Protein AF-A0ABD5TY41-F1 (afdb_monomer)

Mean predicted aligned error: 4.4 Å

pLDDT: mean 89.25, std 8.63, range [46.44, 95.69]

Foldseek 3Di:
DPQDFPDFDDWDWDDDPFKIKIKTWHAGPVRDTDIDIWIWGQDPVDNLETETPDDDDPVCVVVVQVVSVVVSHHYD

Organism: NCBI:txid1198324

Structure (mmCIF, N/CA/C/O backbone):
data_AF-A0ABD5TY41-F1
#
_entry.id   AF-A0ABD5TY41-F1
#
loop_
_atom_site.group_PDB
_atom_site.id
_atom_site.type_symbol
_atom_site.label_atom_id
_atom_site.label_alt_id
_atom_site.label_comp_id
_atom_site.label_asym_id
_atom_site.label_entity_id
_atom_site.label_seq_id
_atom_site.pdbx_PDB_ins_code
_atom_site.Cartn_x
_atom_site.Cartn_y
_atom_site.Cartn_z
_atom_site.occupancy
_atom_site.B_iso_or_equiv
_atom_site.auth_seq_id
_atom_site.auth_comp_id
_atom_site.auth_asym_id
_atom_site.auth_atom_id
_atom_site.pdbx_PDB_model_num
ATOM 1 N N . MET A 1 1 ? 9.385 -16.616 -11.588 1.00 46.44 1 MET A N 1
ATOM 2 C CA . MET A 1 1 ? 10.078 -15.331 -11.427 1.00 46.44 1 MET A CA 1
ATOM 3 C C . MET A 1 1 ? 9.046 -14.452 -10.767 1.00 46.44 1 MET A C 1
ATOM 5 O O . MET A 1 1 ? 7.941 -14.386 -11.286 1.00 46.44 1 MET A O 1
ATOM 9 N N . GLU A 1 2 ? 9.309 -14.013 -9.541 1.00 52.34 2 GLU A N 1
ATOM 10 C CA . GLU A 1 2 ? 8.463 -13.003 -8.906 1.00 52.34 2 GLU A CA 1
ATOM 11 C C . GLU A 1 2 ? 8.755 -11.697 -9.646 1.00 52.34 2 GLU A C 1
ATOM 13 O O . GLU A 1 2 ? 9.914 -11.306 -9.757 1.00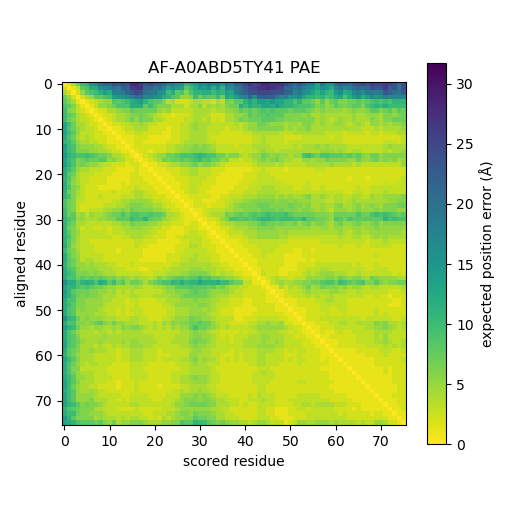 52.34 2 GLU A O 1
ATOM 18 N N . ASP A 1 3 ? 7.730 -11.117 -10.268 1.00 56.69 3 ASP A N 1
ATOM 19 C CA . ASP A 1 3 ? 7.807 -9.820 -10.940 1.00 56.69 3 ASP A CA 1
ATOM 20 C C . ASP A 1 3 ? 7.954 -8.742 -9.857 1.00 56.69 3 ASP A C 1
ATOM 22 O O . ASP A 1 3 ? 6.970 -8.200 -9.353 1.00 56.69 3 ASP A O 1
ATOM 26 N N . SER A 1 4 ? 9.188 -8.497 -9.422 1.00 70.81 4 SER A N 1
ATOM 27 C CA . SER A 1 4 ? 9.506 -7.417 -8.490 1.00 70.81 4 SER A CA 1
ATOM 28 C C . SER A 1 4 ? 9.746 -6.127 -9.278 1.00 70.81 4 SER A C 1
ATOM 30 O O . SER A 1 4 ? 10.490 -6.107 -10.261 1.00 70.81 4 SER A O 1
ATOM 32 N N . LEU A 1 5 ? 9.106 -5.037 -8.851 1.00 82.75 5 LEU A N 1
ATOM 33 C CA . LEU A 1 5 ? 9.348 -3.707 -9.407 1.00 82.75 5 LEU A CA 1
ATOM 34 C C . LEU A 1 5 ? 10.744 -3.235 -8.994 1.00 82.75 5 LEU A C 1
ATOM 36 O O . LEU A 1 5 ? 11.115 -3.325 -7.826 1.00 82.75 5 LEU A O 1
ATOM 40 N N . THR A 1 6 ? 11.518 -2.709 -9.939 1.00 80.69 6 THR A N 1
ATOM 41 C CA . THR A 1 6 ? 12.850 -2.151 -9.656 1.00 80.69 6 THR A CA 1
ATOM 42 C C . THR A 1 6 ? 12.834 -0.650 -9.454 1.00 80.69 6 THR A C 1
ATOM 44 O O . THR A 1 6 ? 13.667 -0.121 -8.719 1.00 80.69 6 THR A O 1
ATOM 47 N N . GLU A 1 7 ? 11.882 0.037 -10.078 1.00 83.94 7 GLU A N 1
ATOM 48 C CA . GLU A 1 7 ? 11.692 1.473 -9.927 1.00 83.94 7 GLU A CA 1
ATOM 49 C C . GLU A 1 7 ? 10.222 1.774 -9.656 1.00 83.94 7 GLU A C 1
ATOM 51 O O . GLU A 1 7 ? 9.372 1.586 -10.527 1.00 83.94 7 GLU A O 1
ATOM 56 N N . ILE A 1 8 ? 9.927 2.273 -8.454 1.00 85.88 8 ILE A N 1
ATOM 57 C CA . ILE A 1 8 ? 8.598 2.768 -8.099 1.00 85.88 8 ILE A CA 1
ATOM 58 C C . ILE A 1 8 ? 8.459 4.197 -8.620 1.00 85.88 8 ILE A C 1
ATOM 60 O O . ILE A 1 8 ? 9.258 5.079 -8.314 1.00 85.88 8 ILE A O 1
ATOM 64 N N . THR A 1 9 ? 7.409 4.433 -9.396 1.00 89.00 9 THR A N 1
ATOM 65 C CA . THR A 1 9 ? 7.116 5.736 -10.010 1.00 89.00 9 THR A CA 1
ATOM 66 C C . THR A 1 9 ? 5.910 6.417 -9.380 1.00 89.00 9 THR A C 1
ATOM 68 O O . THR A 1 9 ? 5.807 7.646 -9.391 1.00 89.00 9 THR A O 1
ATOM 71 N N . ASN A 1 10 ? 4.970 5.633 -8.851 1.00 89.31 10 ASN A N 1
ATOM 72 C CA . ASN A 1 10 ? 3.755 6.147 -8.244 1.00 89.31 10 ASN A CA 1
ATOM 73 C C . ASN A 1 10 ? 3.161 5.150 -7.248 1.00 89.31 10 ASN A C 1
ATOM 75 O O . ASN A 1 10 ? 3.162 3.947 -7.500 1.00 89.31 10 ASN A O 1
ATOM 79 N N . CYS A 1 11 ? 2.566 5.672 -6.178 1.00 91.06 11 CYS A N 1
ATOM 80 C CA . CYS A 1 11 ? 1.752 4.908 -5.243 1.00 91.06 11 CYS A CA 1
ATOM 81 C C . CYS A 1 11 ? 0.366 5.547 -5.143 1.00 91.06 11 CYS A C 1
ATOM 83 O O . CYS A 1 11 ? 0.235 6.747 -4.893 1.00 91.06 11 CYS A O 1
ATOM 85 N N . SER A 1 12 ? -0.677 4.741 -5.316 1.00 92.94 12 SER A N 1
ATOM 86 C CA . SER A 1 12 ? -2.070 5.169 -5.195 1.00 92.94 12 SER A CA 1
ATOM 87 C C . SER A 1 12 ? -2.767 4.399 -4.081 1.00 92.94 12 SER A C 1
ATOM 89 O O . SER A 1 12 ? -2.620 3.186 -3.975 1.00 92.94 12 SER A O 1
ATOM 91 N N . VAL A 1 13 ? -3.527 5.106 -3.242 1.00 94.50 13 VAL A N 1
ATOM 92 C CA . VAL A 1 13 ? -4.271 4.515 -2.119 1.00 94.50 13 VAL A CA 1
ATOM 93 C C . VAL A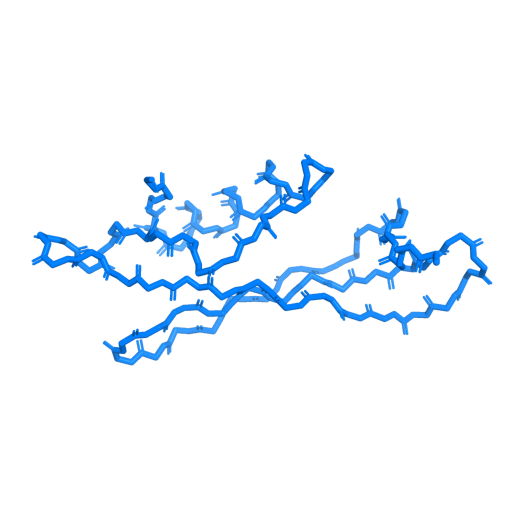 1 13 ? -5.764 4.663 -2.375 1.00 94.50 13 VAL A C 1
ATOM 95 O O . VAL A 1 13 ? -6.261 5.781 -2.533 1.00 94.50 13 VAL A O 1
ATOM 98 N N . PHE A 1 14 ? -6.478 3.542 -2.376 1.00 94.38 14 PHE A N 1
ATOM 99 C CA . PHE A 1 14 ? -7.923 3.467 -2.556 1.00 94.38 14 PHE A CA 1
ATOM 100 C C . PHE A 1 14 ? -8.564 2.926 -1.283 1.00 94.38 14 PHE A C 1
ATOM 102 O O . PHE A 1 14 ? -8.316 1.787 -0.894 1.00 94.38 14 PHE A O 1
ATOM 109 N N . SER A 1 15 ? -9.391 3.736 -0.628 1.00 92.31 15 SER A N 1
ATOM 110 C CA . SER A 1 15 ? -10.109 3.341 0.580 1.00 92.31 15 SER A CA 1
ATOM 111 C C . SER A 1 15 ? -11.565 2.995 0.275 1.00 92.31 15 SER A C 1
ATOM 113 O O . SER A 1 15 ? -12.304 3.754 -0.355 1.00 92.31 15 SER A O 1
ATOM 115 N N . TYR A 1 16 ? -11.980 1.832 0.758 1.00 89.94 16 TYR A N 1
ATOM 116 C CA . TYR A 1 16 ? -13.343 1.323 0.733 1.00 89.94 16 TYR A CA 1
ATOM 117 C C . TYR A 1 16 ? -13.795 1.066 2.173 1.00 89.94 16 TYR A C 1
ATOM 119 O O . TYR A 1 16 ? -12.982 1.002 3.090 1.00 89.94 16 TYR A O 1
ATOM 127 N N . SER A 1 17 ? -15.099 0.882 2.395 1.00 84.38 17 SER A N 1
ATOM 128 C CA . SER A 1 17 ? -15.648 0.762 3.756 1.00 84.38 17 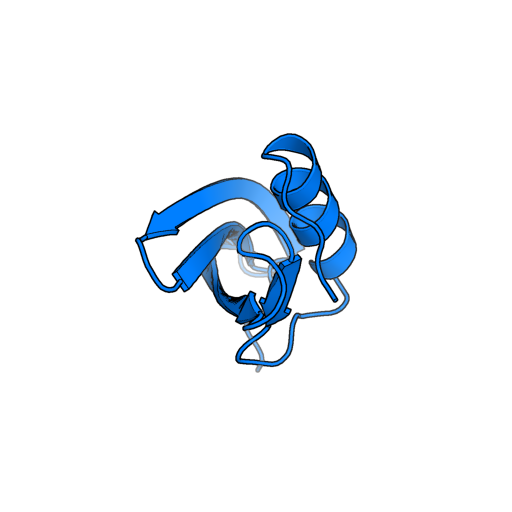SER A CA 1
ATOM 129 C C . SER A 1 17 ? -15.042 -0.368 4.601 1.00 84.38 17 SER A C 1
ATOM 131 O O . SER A 1 17 ? -15.054 -0.253 5.817 1.00 84.38 17 SER A O 1
ATOM 133 N N . ASN A 1 18 ? -14.518 -1.433 3.979 1.00 89.38 18 ASN A N 1
ATOM 134 C CA . ASN A 1 18 ? -13.958 -2.602 4.675 1.00 89.38 18 ASN A CA 1
ATOM 135 C C . ASN A 1 18 ? -12.564 -3.011 4.166 1.00 89.38 18 ASN A C 1
ATOM 137 O O . ASN A 1 18 ? -12.077 -4.088 4.513 1.00 89.38 18 ASN A O 1
ATOM 141 N N . GLU A 1 19 ? -11.939 -2.215 3.301 1.00 93.94 19 GLU A N 1
ATOM 142 C CA . GLU A 1 19 ? -10.618 -2.531 2.757 1.00 93.94 19 GLU A CA 1
ATOM 143 C C . GLU A 1 19 ? -9.904 -1.278 2.263 1.00 93.94 19 GLU A C 1
ATOM 145 O O . GLU A 1 19 ? -10.531 -0.310 1.833 1.00 93.94 19 GLU A O 1
ATOM 150 N N . VAL A 1 20 ? -8.579 -1.316 2.303 1.00 95.19 20 VAL A N 1
ATOM 151 C CA . VAL A 1 20 ? -7.714 -0.301 1.706 1.00 95.19 20 VAL A CA 1
ATOM 152 C C . VAL A 1 20 ? -6.788 -1.004 0.726 1.00 95.19 20 VAL A C 1
ATOM 154 O O . VAL A 1 20 ? -6.154 -2.000 1.066 1.00 95.19 20 VAL A O 1
ATOM 157 N N . LEU A 1 21 ? -6.725 -0.505 -0.503 1.00 95.38 21 LEU A N 1
ATOM 158 C CA . LEU A 1 21 ? -5.842 -1.010 -1.546 1.00 95.38 21 LEU A CA 1
ATOM 159 C C . LEU A 1 21 ? -4.720 -0.005 -1.778 1.00 95.38 21 LEU A C 1
ATOM 161 O O . LEU A 1 21 ? -4.978 1.192 -1.908 1.00 95.38 21 LEU A O 1
ATOM 165 N N . VAL A 1 22 ? -3.490 -0.495 -1.861 1.00 94.81 22 VAL A N 1
ATOM 166 C CA . VAL A 1 22 ? -2.319 0.297 -2.236 1.00 94.81 22 VAL A CA 1
ATOM 167 C C . VAL A 1 22 ? -1.774 -0.258 -3.538 1.00 94.81 22 VAL A C 1
ATOM 169 O O . VAL A 1 22 ? -1.347 -1.406 -3.597 1.00 94.81 22 VAL A O 1
ATOM 172 N N . GLU A 1 23 ? -1.814 0.548 -4.587 1.00 94.69 23 GLU A N 1
ATOM 173 C CA . GLU A 1 2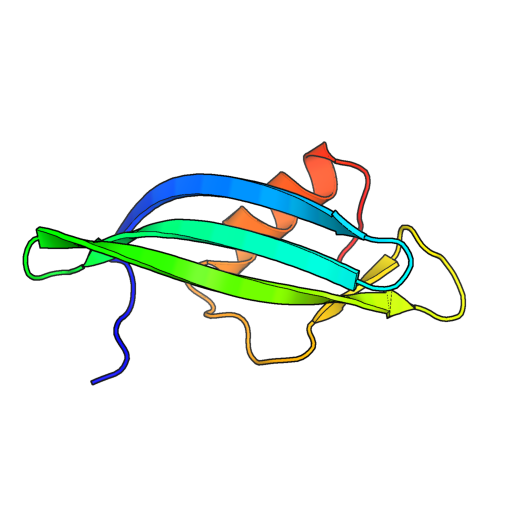3 ? -1.312 0.190 -5.906 1.00 94.69 23 GLU A CA 1
ATOM 174 C C . GLU A 1 23 ? 0.029 0.880 -6.143 1.00 94.69 23 GLU A C 1
ATOM 176 O O . GLU A 1 23 ? 0.112 2.110 -6.217 1.00 94.69 23 GLU A O 1
ATOM 181 N N . VAL A 1 24 ? 1.079 0.070 -6.227 1.00 92.75 24 VAL A N 1
ATOM 182 C CA . VAL A 1 24 ? 2.453 0.498 -6.477 1.00 92.75 24 VAL A CA 1
ATOM 183 C C . VAL A 1 24 ? 2.729 0.304 -7.958 1.00 92.75 24 VAL A C 1
ATOM 185 O O . VAL A 1 24 ? 2.674 -0.816 -8.458 1.00 92.75 24 VAL A O 1
ATOM 188 N N . HIS A 1 25 ? 3.007 1.391 -8.662 1.00 92.25 25 HIS A N 1
ATOM 189 C CA . HIS A 1 25 ? 3.294 1.388 -10.089 1.00 92.25 25 HIS A CA 1
ATOM 190 C C . HIS A 1 25 ? 4.772 1.603 -10.334 1.00 92.25 25 HIS A C 1
ATOM 192 O O . HIS A 1 25 ? 5.397 2.481 -9.729 1.00 92.25 25 HIS A O 1
ATOM 198 N N . GLY A 1 26 ? 5.316 0.883 -11.299 1.00 91.94 26 GLY A N 1
ATOM 199 C CA . GLY A 1 26 ? 6.729 0.971 -11.588 1.00 91.94 26 GLY A CA 1
ATOM 200 C C . GLY A 1 26 ? 7.136 0.245 -12.849 1.00 91.94 26 GLY A C 1
ATOM 201 O O . GLY A 1 26 ? 6.300 -0.250 -13.604 1.00 91.94 26 GLY A O 1
ATOM 202 N N . TYR A 1 27 ? 8.445 0.181 -13.038 1.00 90.81 27 TYR A N 1
ATOM 203 C CA . TYR A 1 27 ? 9.066 -0.607 -14.091 1.00 90.81 27 TYR A CA 1
ATOM 204 C C . TYR A 1 27 ? 9.703 -1.873 -13.511 1.00 90.81 27 TYR A C 1
ATOM 206 O O . TYR A 1 27 ? 10.250 -1.854 -12.405 1.00 90.81 27 TYR A O 1
ATOM 214 N N . THR A 1 28 ? 9.621 -2.972 -14.255 1.00 88.81 28 THR A N 1
ATOM 215 C CA . THR A 1 28 ? 10.375 -4.207 -13.996 1.00 88.81 28 THR A CA 1
ATOM 216 C C . THR A 1 28 ? 11.823 -4.073 -14.488 1.00 88.81 28 THR A C 1
ATOM 218 O O . THR A 1 28 ? 12.169 -3.103 -15.166 1.00 88.81 28 THR A O 1
ATOM 221 N N . GLU A 1 29 ? 12.691 -5.048 -14.184 1.00 85.75 29 GLU A N 1
ATOM 222 C CA . GLU A 1 29 ? 14.063 -5.105 -14.734 1.00 85.75 29 GLU A CA 1
ATOM 223 C C . GLU A 1 29 ? 14.099 -5.054 -16.270 1.00 85.75 29 GLU A C 1
ATOM 225 O O . GLU A 1 29 ? 14.996 -4.438 -16.848 1.00 85.75 29 GLU A O 1
ATOM 230 N N . ASP A 1 30 ? 13.103 -5.646 -16.931 1.00 87.81 30 ASP A N 1
ATOM 231 C CA . ASP A 1 30 ? 12.965 -5.660 -18.390 1.00 87.81 30 ASP A CA 1
ATOM 232 C C . ASP A 1 30 ? 12.416 -4.336 -18.965 1.00 87.81 30 ASP A C 1
ATOM 234 O O . ASP A 1 30 ? 12.310 -4.174 -20.184 1.00 87.81 30 ASP A O 1
ATOM 238 N N . GLY A 1 31 ? 12.095 -3.361 -18.106 1.00 85.88 31 GLY A N 1
ATOM 239 C CA . GLY A 1 31 ? 11.553 -2.059 -18.494 1.00 85.88 31 GLY A CA 1
ATOM 240 C C . GLY A 1 31 ? 10.057 -2.080 -18.815 1.00 85.88 31 GLY A C 1
ATO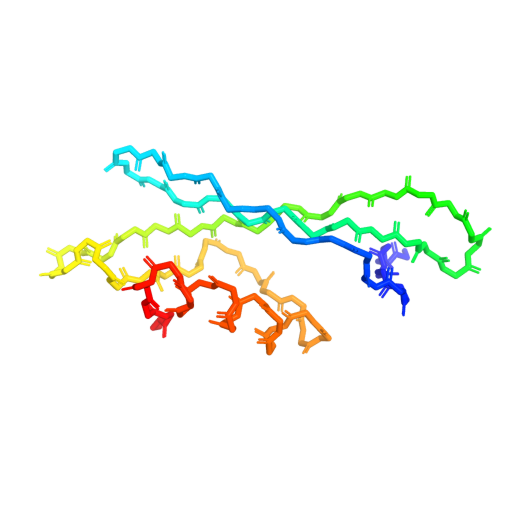M 241 O O . GLY A 1 31 ? 9.554 -1.142 -19.437 1.00 85.88 31 GLY A O 1
ATOM 242 N N . GLU A 1 32 ? 9.332 -3.126 -18.410 1.00 90.62 32 GLU A N 1
ATOM 243 C CA . GLU A 1 32 ? 7.878 -3.183 -18.551 1.00 90.62 32 GLU A CA 1
ATOM 244 C C . GLU A 1 32 ? 7.208 -2.386 -17.433 1.00 90.62 32 GLU A C 1
ATOM 246 O O . GLU A 1 32 ? 7.528 -2.554 -16.258 1.00 90.62 32 GLU A O 1
ATOM 251 N N . PHE A 1 33 ? 6.268 -1.512 -17.798 1.00 90.06 33 PHE A N 1
ATOM 252 C CA . PHE A 1 33 ? 5.475 -0.784 -16.815 1.00 90.06 33 PHE A CA 1
ATOM 253 C C . PHE A 1 33 ? 4.351 -1.677 -16.292 1.00 90.06 33 PHE A C 1
ATOM 255 O O . PHE A 1 33 ? 3.493 -2.115 -17.063 1.00 90.06 33 PHE A O 1
ATOM 262 N N . THR A 1 34 ? 4.336 -1.917 -14.987 1.00 91.38 34 THR A N 1
ATOM 263 C CA . THR A 1 34 ? 3.334 -2.749 -14.323 1.00 91.38 34 THR A CA 1
ATOM 264 C C . THR A 1 34 ? 2.935 -2.153 -12.975 1.00 91.38 34 THR A C 1
ATOM 266 O O . THR A 1 34 ? 3.492 -1.150 -12.518 1.00 91.38 34 THR A O 1
ATOM 269 N N . ALA A 1 35 ? 1.928 -2.753 -12.352 1.00 91.31 35 ALA A N 1
ATOM 270 C CA . ALA A 1 35 ? 1.436 -2.360 -11.046 1.00 91.31 35 ALA A CA 1
ATOM 271 C C . ALA A 1 35 ? 1.278 -3.581 -10.140 1.00 91.31 35 ALA A C 1
ATOM 273 O O . ALA A 1 35 ? 0.819 -4.640 -10.573 1.00 91.31 35 ALA A O 1
ATOM 274 N N . ILE A 1 36 ? 1.628 -3.409 -8.868 1.00 91.12 36 ILE A N 1
ATOM 275 C CA . ILE A 1 36 ? 1.420 -4.394 -7.812 1.00 91.12 36 ILE A CA 1
ATOM 276 C C . ILE A 1 36 ? 0.410 -3.823 -6.825 1.00 91.12 36 ILE A C 1
ATOM 278 O O . ILE A 1 36 ? 0.584 -2.724 -6.297 1.00 91.12 36 ILE A O 1
ATOM 282 N N . THR A 1 37 ? -0.650 -4.582 -6.558 1.00 93.62 37 THR A N 1
ATOM 283 C CA . THR A 1 37 ? -1.701 -4.183 -5.621 1.00 93.62 37 THR A CA 1
ATOM 284 C C . THR A 1 37 ? -1.542 -4.917 -4.293 1.00 93.62 37 THR A C 1
ATOM 286 O O . THR A 1 37 ? -1.649 -6.141 -4.227 1.00 93.62 37 THR A O 1
ATOM 289 N N . TYR A 1 38 ? -1.373 -4.157 -3.217 1.00 93.56 38 TYR A N 1
ATOM 290 C CA . TYR A 1 38 ? -1.395 -4.637 -1.842 1.00 93.56 38 TYR A CA 1
ATOM 291 C C . TYR A 1 38 ? -2.755 -4.369 -1.214 1.00 93.56 38 TYR A C 1
ATOM 293 O O . TYR A 1 38 ? -3.307 -3.276 -1.335 1.00 93.56 38 TYR A O 1
ATOM 301 N N . GLN A 1 39 ? -3.303 -5.376 -0.539 1.00 95.56 39 GLN A N 1
ATOM 302 C CA . GLN A 1 39 ? -4.614 -5.284 0.095 1.00 95.56 39 GLN A CA 1
ATOM 303 C C . GLN A 1 39 ? -4.476 -5.256 1.608 1.00 95.56 39 GLN A C 1
ATOM 305 O O . GLN A 1 39 ? -3.789 -6.095 2.195 1.00 95.56 39 GLN A O 1
ATOM 310 N N . PHE A 1 40 ? -5.207 -4.347 2.233 1.00 95.69 40 PHE A N 1
ATOM 311 C CA . PHE A 1 40 ? -5.256 -4.160 3.669 1.00 95.69 40 PHE A CA 1
ATOM 312 C C . PHE A 1 40 ? -6.697 -4.222 4.156 1.00 95.69 40 PHE A C 1
ATOM 314 O O . PHE A 1 40 ? -7.630 -3.798 3.471 1.00 95.69 40 PHE A O 1
ATOM 321 N N . SER A 1 41 ? -6.888 -4.742 5.360 1.00 95.50 41 SER A N 1
ATOM 322 C CA . SER A 1 41 ? -8.163 -4.688 6.064 1.00 95.50 41 SER A CA 1
ATOM 323 C C . SER A 1 41 ? -8.020 -3.846 7.324 1.00 95.50 41 SER A C 1
ATOM 325 O O . SER A 1 41 ? -7.037 -4.025 8.043 1.00 95.50 41 SER A O 1
ATOM 327 N N . PRO A 1 42 ? -8.979 -2.954 7.611 1.00 94.00 42 PRO A N 1
ATOM 328 C CA . PRO A 1 42 ? -9.032 -2.302 8.904 1.00 94.00 42 PRO A CA 1
ATOM 329 C C . PRO A 1 42 ? -9.174 -3.345 10.014 1.00 94.00 42 PRO A C 1
ATOM 331 O O . PRO A 1 42 ? -9.831 -4.377 9.838 1.00 94.00 42 PRO A O 1
ATOM 334 N N . THR A 1 43 ? -8.545 -3.085 11.152 1.00 92.12 43 THR A N 1
ATOM 335 C CA . THR A 1 43 ? -8.705 -3.930 12.335 1.00 92.12 43 THR A CA 1
ATOM 336 C C . THR A 1 43 ? -10.095 -3.757 12.947 1.00 92.12 43 THR A C 1
ATOM 338 O O . THR A 1 43 ? -10.753 -2.737 12.760 1.00 92.12 43 THR A O 1
ATOM 341 N N . GLU A 1 44 ? -10.535 -4.729 13.750 1.00 87.69 44 GLU A N 1
ATOM 342 C CA . GLU A 1 44 ? -11.801 -4.615 14.497 1.00 87.69 44 GLU A CA 1
ATOM 343 C C . GLU A 1 44 ? -11.771 -3.509 15.567 1.00 87.69 44 GLU A C 1
ATOM 345 O O . GLU A 1 44 ? -12.821 -3.062 16.026 1.00 87.69 44 GLU A O 1
ATOM 350 N N . THR A 1 45 ? -10.573 -3.087 15.984 1.00 87.81 45 THR A N 1
ATOM 351 C CA . THR A 1 45 ? -10.386 -2.114 17.068 1.00 87.81 45 THR A CA 1
ATOM 352 C C . THR A 1 45 ? -10.386 -0.676 16.551 1.00 87.81 45 THR A C 1
ATOM 354 O O . THR A 1 45 ? -10.903 0.208 17.232 1.00 87.81 45 THR A O 1
ATOM 357 N N . ASP A 1 46 ? -9.808 -0.440 15.370 1.00 88.19 46 ASP A N 1
ATOM 358 C CA . ASP A 1 46 ? -9.641 0.890 14.783 1.00 88.19 46 ASP A CA 1
ATOM 359 C C . ASP A 1 46 ? -9.597 0.808 13.245 1.00 88.19 46 ASP A C 1
ATOM 361 O O . ASP A 1 46 ? -8.797 0.058 12.676 1.00 88.19 46 ASP A O 1
ATOM 365 N N . GLU A 1 47 ? -10.441 1.602 12.575 1.00 88.31 47 GLU A N 1
ATOM 366 C CA . GLU A 1 47 ? -10.507 1.705 11.109 1.00 88.31 47 GLU A CA 1
ATOM 367 C C . GLU A 1 47 ? -9.274 2.380 10.485 1.00 88.31 47 GLU A C 1
ATOM 369 O O . GLU A 1 47 ? -9.013 2.225 9.290 1.00 88.31 47 GLU A O 1
ATOM 374 N N . MET A 1 48 ? -8.493 3.104 11.291 1.00 92.06 48 MET A N 1
ATOM 375 C CA . MET A 1 48 ? -7.217 3.703 10.905 1.00 92.06 48 MET A CA 1
ATOM 376 C C . MET A 1 48 ? -6.047 2.722 11.046 1.00 92.06 48 MET A C 1
ATOM 378 O O . MET A 1 48 ? -4.975 2.983 10.501 1.00 92.06 4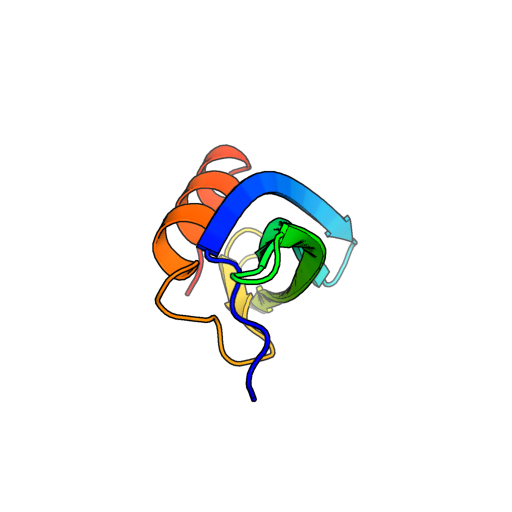8 MET A O 1
ATOM 382 N N . GLN A 1 49 ? -6.224 1.593 11.741 1.00 94.69 49 GLN A N 1
ATOM 383 C CA . GLN A 1 49 ? -5.219 0.533 11.82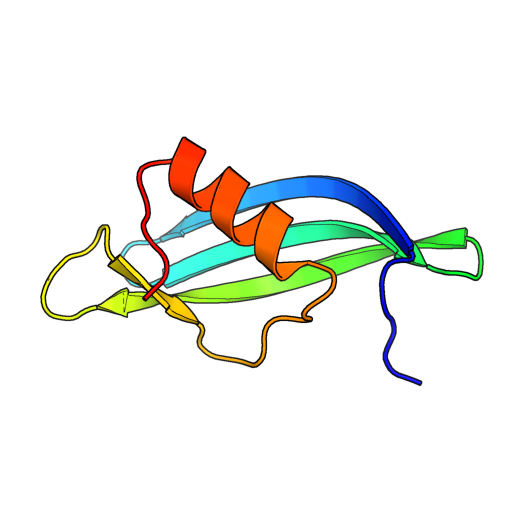5 1.00 94.69 49 GLN A CA 1
ATOM 384 C C . GLN A 1 49 ? -5.480 -0.523 10.758 1.00 94.69 49 GLN A C 1
ATOM 386 O O . GLN A 1 49 ? -6.565 -1.094 10.691 1.00 94.69 49 GLN A O 1
ATOM 391 N N . LEU A 1 50 ? -4.478 -0.793 9.931 1.00 95.38 50 LEU A N 1
ATOM 392 C CA . LEU A 1 50 ? -4.574 -1.643 8.755 1.00 95.38 50 LEU A CA 1
ATOM 393 C C . LEU A 1 50 ? -3.705 -2.887 8.914 1.00 95.38 50 LEU A C 1
ATOM 395 O O . LEU A 1 50 ? -2.509 -2.783 9.161 1.00 95.38 50 LEU A O 1
ATOM 399 N N . GLN A 1 51 ? -4.291 -4.057 8.682 1.00 95.00 51 GLN A N 1
ATOM 400 C CA . GLN A 1 51 ? -3.572 -5.321 8.609 1.00 95.00 51 GLN A CA 1
ATOM 401 C C . GLN A 1 51 ? -3.450 -5.768 7.144 1.00 95.00 51 GLN A C 1
ATOM 403 O O . GLN A 1 51 ? -4.466 -5.817 6.437 1.00 95.00 51 GLN A O 1
ATOM 408 N N . PRO A 1 52 ? -2.250 -6.126 6.659 1.00 94.94 52 PRO A N 1
ATOM 409 C CA . PRO A 1 52 ? -2.097 -6.655 5.312 1.00 94.94 52 PRO A CA 1
ATOM 410 C C . PRO A 1 52 ? -2.778 -8.021 5.170 1.00 94.94 52 PRO A C 1
ATOM 412 O O . PRO A 1 52 ? -2.657 -8.899 6.024 1.00 94.94 52 PRO A O 1
ATOM 415 N N . ARG A 1 53 ? -3.487 -8.223 4.055 1.00 93.88 53 ARG A N 1
ATOM 416 C CA . ARG A 1 53 ? -4.128 -9.507 3.715 1.00 93.88 53 ARG A CA 1
ATOM 417 C C . ARG A 1 53 ? -3.175 -10.524 3.092 1.00 93.88 53 ARG A C 1
ATOM 419 O O . ARG A 1 53 ? -3.524 -11.696 2.981 1.00 93.88 53 ARG A O 1
ATOM 426 N N . GLY A 1 54 ? -2.006 -10.077 2.653 1.00 90.44 54 GLY A N 1
ATOM 427 C CA . GLY A 1 54 ? -0.997 -10.897 1.997 1.00 90.44 54 GLY A CA 1
ATOM 428 C C . GLY A 1 54 ? 0.406 -10.457 2.381 1.00 90.44 54 GLY A C 1
ATOM 429 O O . GLY A 1 54 ? 0.587 -9.535 3.174 1.00 90.44 54 GLY A O 1
ATOM 430 N N . GLN A 1 55 ? 1.402 -11.127 1.814 1.00 88.56 55 GLN A N 1
ATOM 431 C CA . GLN A 1 55 ? 2.791 -10.741 2.010 1.00 88.56 55 GLN A CA 1
ATOM 432 C C . GLN A 1 55 ? 3.062 -9.423 1.279 1.00 88.56 55 GLN A C 1
ATOM 434 O O . GLN A 1 55 ? 2.793 -9.303 0.083 1.00 88.56 55 GLN A O 1
ATOM 439 N N . ILE A 1 56 ? 3.583 -8.444 2.013 1.00 88.94 56 ILE A N 1
ATOM 440 C CA . ILE A 1 56 ? 4.149 -7.238 1.419 1.00 88.94 56 ILE A CA 1
ATOM 441 C C . ILE A 1 56 ? 5.584 -7.567 1.015 1.00 88.94 56 ILE A C 1
ATOM 443 O O . ILE A 1 56 ? 6.303 -8.237 1.759 1.00 88.94 56 ILE A O 1
ATOM 447 N N . ASP A 1 57 ? 5.985 -7.136 -0.178 1.00 87.50 57 ASP A N 1
ATOM 448 C CA . ASP A 1 57 ? 7.382 -7.258 -0.582 1.00 87.50 57 ASP A CA 1
ATOM 449 C C . ASP A 1 57 ? 8.219 -6.311 0.284 1.00 87.50 57 ASP A C 1
ATOM 451 O O . ASP A 1 57 ? 7.892 -5.129 0.405 1.00 87.50 57 ASP A O 1
ATOM 455 N N . SER A 1 58 ? 9.292 -6.817 0.893 1.00 87.06 58 SER A N 1
ATOM 456 C CA . SER A 1 58 ? 10.154 -6.010 1.760 1.00 87.06 58 SER A CA 1
ATOM 457 C C . SER A 1 58 ? 10.750 -4.800 1.035 1.00 87.06 58 SER A C 1
ATOM 459 O O . SER A 1 58 ? 11.049 -3.804 1.683 1.00 87.06 58 SER A O 1
ATOM 461 N N . ALA A 1 59 ? 10.891 -4.848 -0.295 1.00 85.44 59 ALA A N 1
ATOM 462 C CA . ALA A 1 59 ? 11.340 -3.710 -1.091 1.00 85.44 59 ALA A CA 1
ATOM 463 C C . ALA A 1 59 ? 10.302 -2.576 -1.173 1.00 85.44 59 ALA A C 1
ATOM 465 O O . ALA A 1 59 ? 10.672 -1.429 -1.407 1.00 85.44 59 ALA A O 1
ATOM 466 N N . HIS A 1 60 ? 9.013 -2.877 -0.990 1.00 88.38 60 HIS A N 1
ATOM 467 C CA . HIS A 1 60 ? 7.920 -1.902 -1.082 1.00 88.38 60 HIS A CA 1
ATOM 468 C C . HIS A 1 60 ? 7.361 -1.501 0.289 1.00 88.38 60 HIS A C 1
ATOM 470 O O . HIS A 1 60 ? 6.575 -0.560 0.373 1.00 88.38 60 HIS A O 1
ATOM 476 N N . GLU A 1 61 ? 7.742 -2.205 1.357 1.00 89.31 61 GLU A N 1
ATOM 477 C CA . GLU A 1 61 ? 7.176 -2.034 2.697 1.00 89.31 61 GLU A CA 1
ATOM 478 C C . GLU A 1 61 ? 7.308 -0.598 3.220 1.00 89.31 61 GLU A C 1
ATOM 480 O O . GLU A 1 61 ? 6.296 -0.010 3.601 1.00 89.31 61 GLU A O 1
ATOM 485 N N . ASP A 1 62 ? 8.507 -0.008 3.169 1.00 90.25 62 ASP A N 1
ATOM 486 C CA . ASP A 1 62 ? 8.739 1.377 3.602 1.00 90.25 62 ASP A CA 1
ATOM 487 C C . ASP A 1 62 ? 7.857 2.376 2.836 1.00 90.25 62 ASP A C 1
ATOM 489 O O . ASP A 1 62 ? 7.228 3.250 3.433 1.00 90.25 62 ASP A O 1
ATOM 493 N N . GLU A 1 63 ? 7.762 2.236 1.511 1.00 90.31 63 GLU A N 1
ATOM 494 C CA . GLU A 1 63 ? 6.985 3.154 0.672 1.00 90.31 63 GLU A CA 1
ATOM 495 C C . GLU A 1 63 ? 5.480 3.029 0.944 1.00 90.31 63 GLU A C 1
ATOM 497 O O . GLU A 1 63 ? 4.766 4.026 1.069 1.00 90.31 63 GLU A O 1
ATOM 502 N N . ILE A 1 64 ? 4.990 1.796 1.102 1.00 91.62 64 ILE A N 1
ATOM 503 C CA . ILE A 1 64 ? 3.587 1.524 1.421 1.00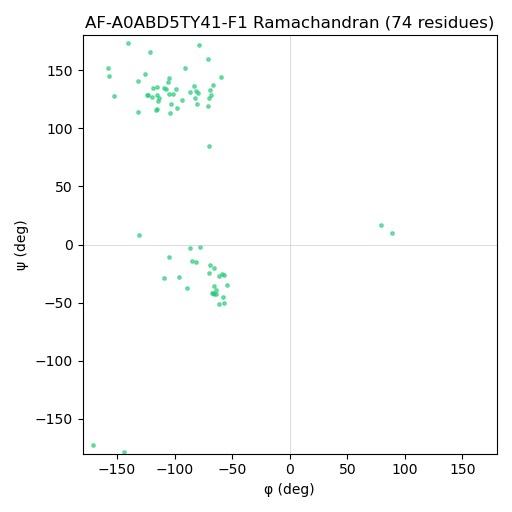 91.62 64 ILE A CA 1
ATOM 504 C C . ILE A 1 64 ? 3.235 2.056 2.813 1.00 91.62 64 ILE A C 1
ATOM 506 O O . ILE A 1 64 ? 2.179 2.666 2.989 1.00 91.62 64 ILE A O 1
ATOM 510 N N . GLN A 1 65 ? 4.105 1.865 3.805 1.00 92.44 65 GLN A N 1
ATOM 511 C CA . GLN A 1 65 ? 3.891 2.405 5.145 1.00 92.44 65 GLN A CA 1
ATOM 512 C C . GLN A 1 65 ? 3.883 3.935 5.137 1.00 92.44 65 GLN A C 1
ATOM 514 O O . GLN A 1 65 ? 2.997 4.532 5.749 1.00 92.44 65 GLN A O 1
ATOM 519 N N . ASN A 1 66 ? 4.802 4.570 4.404 1.00 93.25 66 ASN A N 1
ATOM 520 C CA . ASN A 1 66 ? 4.853 6.025 4.279 1.00 93.25 66 ASN A CA 1
ATOM 521 C C . ASN A 1 66 ? 3.577 6.583 3.641 1.00 93.25 66 ASN A C 1
ATOM 523 O O . ASN A 1 66 ? 2.938 7.452 4.235 1.00 93.25 66 ASN A O 1
ATOM 527 N N . ILE A 1 67 ? 3.146 6.056 2.490 1.00 93.06 67 ILE A N 1
ATOM 528 C CA . ILE A 1 67 ? 1.950 6.576 1.810 1.00 93.06 67 ILE A CA 1
ATOM 529 C C . ILE A 1 67 ? 0.674 6.332 2.626 1.00 93.06 67 ILE A C 1
ATOM 531 O O . ILE A 1 67 ? -0.219 7.180 2.647 1.00 93.06 67 ILE A O 1
ATOM 535 N N . LEU A 1 68 ? 0.576 5.202 3.334 1.00 93.50 68 LEU A N 1
ATOM 536 C CA . LEU A 1 68 ? -0.540 4.930 4.241 1.00 93.50 68 LEU A CA 1
ATOM 537 C C . L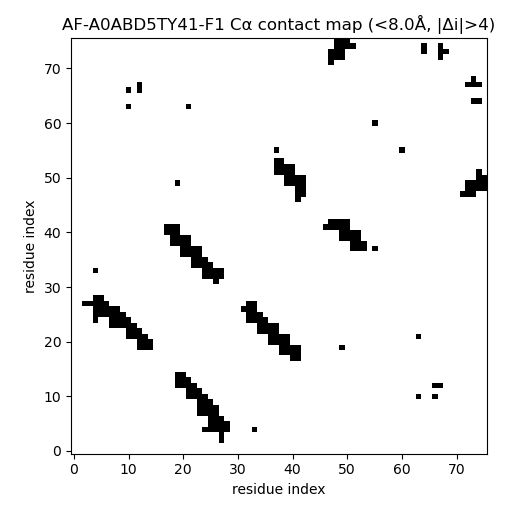EU A 1 68 ? -0.529 5.894 5.436 1.00 93.50 68 LEU A C 1
ATOM 539 O O . LEU A 1 68 ? -1.578 6.451 5.766 1.00 93.50 68 LEU A O 1
ATOM 543 N N . ALA A 1 69 ? 0.641 6.177 6.013 1.00 94.31 69 ALA A N 1
ATOM 544 C CA . ALA A 1 69 ? 0.801 7.145 7.095 1.00 94.31 69 ALA A CA 1
ATOM 545 C C . ALA A 1 69 ? 0.456 8.578 6.662 1.00 94.31 69 ALA A C 1
ATOM 547 O O . ALA A 1 69 ? -0.222 9.292 7.402 1.00 94.31 69 ALA A O 1
ATOM 548 N N . GLU A 1 70 ? 0.819 8.993 5.444 1.00 93.56 70 GLU A N 1
ATOM 549 C CA . GLU A 1 70 ? 0.416 10.290 4.875 1.00 93.56 70 GLU A CA 1
ATOM 550 C C . GLU A 1 70 ? -1.107 10.424 4.723 1.00 93.56 70 GLU A C 1
ATOM 552 O O . GLU A 1 70 ? -1.653 11.530 4.765 1.00 93.56 70 GLU A O 1
ATOM 557 N N . LYS A 1 71 ? -1.816 9.299 4.570 1.00 91.62 71 LYS A N 1
ATOM 558 C CA . LYS A 1 71 ? -3.285 9.235 4.552 1.00 91.62 71 LYS A CA 1
ATOM 559 C C . LYS A 1 71 ? -3.906 9.100 5.946 1.00 91.62 71 LYS A C 1
ATOM 561 O O . LYS A 1 71 ? -5.129 9.143 6.052 1.00 91.62 71 LYS A O 1
ATOM 566 N N . GLY A 1 72 ? -3.092 8.990 6.996 1.00 93.19 72 GLY A N 1
ATOM 567 C CA . GLY A 1 72 ? -3.528 8.847 8.386 1.00 93.19 72 GLY A CA 1
ATOM 568 C C . GLY A 1 72 ? -3.750 7.403 8.840 1.00 93.19 72 GLY A C 1
ATOM 569 O O . GLY A 1 72 ? -4.282 7.198 9.927 1.00 93.19 72 GLY A O 1
ATOM 570 N N . TYR A 1 73 ? -3.351 6.412 8.041 1.00 94.19 73 TYR A N 1
ATOM 571 C CA . TYR A 1 73 ? -3.424 5.002 8.411 1.00 94.19 73 TYR A CA 1
ATOM 572 C C . TYR A 1 73 ? -2.138 4.534 9.097 1.00 94.19 73 TYR A C 1
ATOM 574 O O . TYR A 1 73 ? -1.050 5.029 8.823 1.00 94.19 73 TYR A O 1
ATOM 582 N N . THR A 1 74 ? -2.252 3.535 9.967 1.00 94.56 74 THR A N 1
ATOM 583 C CA . THR A 1 74 ? -1.112 2.843 10.583 1.00 94.56 74 THR A CA 1
ATOM 584 C C . THR A 1 74 ? -1.167 1.369 10.219 1.00 94.56 74 THR A C 1
ATOM 586 O O . THR A 1 74 ? -2.192 0.732 10.444 1.00 94.56 74 THR A O 1
ATOM 589 N N . VAL A 1 75 ? -0.086 0.816 9.672 1.00 91.94 75 VAL A N 1
ATOM 590 C CA . VAL A 1 75 ? 0.008 -0.629 9.414 1.00 91.94 75 VAL A CA 1
ATOM 591 C C . VAL A 1 75 ? 0.403 -1.344 10.708 1.00 91.94 75 VAL A C 1
ATOM 593 O O . VAL A 1 75 ? 1.322 -0.889 11.392 1.00 91.94 75 VAL A O 1
ATOM 596 N N . VAL A 1 76 ? -0.306 -2.422 11.057 1.00 90.19 76 VAL A N 1
ATOM 597 C CA . VAL A 1 76 ? -0.118 -3.206 12.295 1.00 90.19 76 VAL A CA 1
ATOM 598 C C . VAL A 1 76 ? 0.127 -4.687 12.039 1.00 90.19 76 VAL A C 1
ATOM 600 O O . VAL A 1 76 ? -0.336 -5.207 10.996 1.00 90.19 76 VAL A O 1
#

Solvent-accessible surface area (backbone atoms only — not comparable to full-atom values): 4526 Å² total; per-residue (Å²): 130,84,90,57,69,74,41,84,78,47,77,48,78,48,81,52,100,73,35,38,38,39,38,42,28,26,26,33,90,88,66,50,79,50,73,49,78,46,50,27,30,48,43,97,88,38,79,47,34,29,33,65,77,60,87,73,56,78,90,47,42,66,60,53,50,49,58,38,41,78,73,64,34,41,81,101

Sequence (76 aa):
MEDSLTEITNCSVFSYSNEVLVEVHGYTEDGEFTAITYQFSPTETDEMQLQPRGQIDSAHEDEIQNILAEKGYTVV

Radius of gyration: 12.64 Å; Cα contacts (8 Å, |Δi|>4): 131; chains: 1; bounding box: 30×26×36 Å

Secondary structure (DSSP, 8-state):
-----SEEEEEEEEEETTEEEEEEEEE-TT--EEEEEEEEEE-SS-TTEEEESSPPPHHHHHHHHHHHHHTT-EE-

Nearest PDB structures (foldseek):
  1obu-assembly1_B  TM=6.674E-01  e=1.688E-01  Homarus gammarus
  1h91-assembly1_A  TM=6.806E-01  e=1.688E-01  Homarus gammarus
  1s2p-assembly1_B  TM=6.937E-01  e=3.137E-01  Homarus gammarus
  3k7c-assembly2_B  TM=5.841E-01  e=3.778E-01  Campylobacter jejuni
  4alo-assembly1_B  TM=7.144E-01  e=6.201E-01  Homarus americanus